Protein AF-C1GDL9-F1 (afdb_monomer)

Structure (mmCIF, N/CA/C/O backbone):
data_AF-C1GDL9-F1
#
_entry.id   AF-C1GDL9-F1
#
loop_
_atom_site.group_PDB
_atom_site.id
_atom_site.type_symbol
_atom_site.label_atom_id
_atom_site.label_alt_id
_atom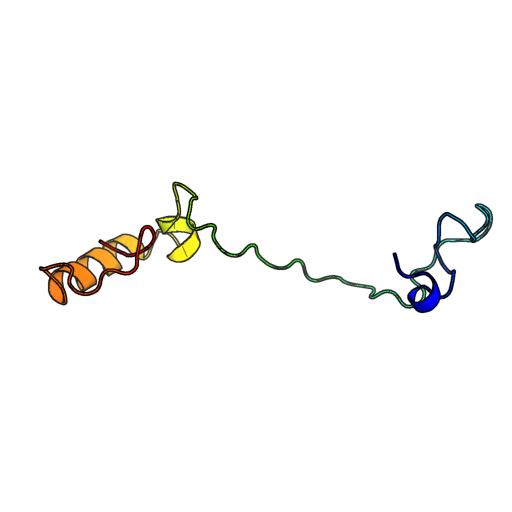_site.label_comp_id
_atom_site.label_asym_id
_atom_site.label_entity_id
_atom_site.label_seq_id
_atom_site.pdbx_PDB_ins_code
_atom_site.Cartn_x
_atom_site.Cartn_y
_atom_site.Cartn_z
_atom_site.occupancy
_atom_site.B_iso_or_equiv
_atom_site.auth_seq_id
_atom_site.auth_comp_id
_atom_site.auth_asym_id
_atom_site.auth_atom_id
_atom_site.pdbx_PDB_model_num
ATOM 1 N N . MET A 1 1 ? 13.776 11.630 -20.146 1.00 64.50 1 MET A N 1
ATOM 2 C CA . MET A 1 1 ? 14.988 11.809 -19.314 1.00 64.50 1 MET A CA 1
ATOM 3 C C . MET A 1 1 ? 15.523 13.201 -19.574 1.00 64.50 1 MET A C 1
ATOM 5 O O . MET A 1 1 ? 15.658 13.550 -20.735 1.00 64.50 1 MET A O 1
ATOM 9 N N . ALA A 1 2 ? 15.744 14.008 -18.540 1.00 75.69 2 ALA A N 1
ATOM 10 C CA . ALA A 1 2 ? 16.186 15.390 -18.705 1.00 75.69 2 ALA A CA 1
ATOM 11 C C . ALA A 1 2 ? 17.729 15.436 -18.856 1.00 75.69 2 ALA A C 1
ATOM 13 O O . ALA A 1 2 ? 18.428 15.205 -17.866 1.00 75.69 2 ALA A O 1
ATOM 14 N N . PRO A 1 3 ? 18.284 15.685 -20.065 1.00 73.25 3 PRO A N 1
ATOM 15 C CA . PRO A 1 3 ? 19.706 15.444 -20.360 1.00 73.25 3 PRO A CA 1
ATOM 16 C C . PRO A 1 3 ? 20.662 16.338 -19.566 1.00 73.25 3 PRO A C 1
ATOM 18 O O . PRO A 1 3 ? 21.755 15.906 -19.204 1.00 73.25 3 PRO A O 1
ATOM 21 N N . SER A 1 4 ? 20.226 17.560 -19.251 1.00 79.75 4 SER A N 1
ATOM 22 C CA . SER A 1 4 ? 21.003 18.543 -18.491 1.00 79.75 4 SER A CA 1
ATOM 23 C C . SER A 1 4 ? 21.299 18.081 -17.062 1.00 79.75 4 SER A C 1
ATOM 25 O O . SER A 1 4 ? 22.371 18.356 -16.538 1.00 79.75 4 SER A O 1
ATOM 27 N N . PHE A 1 5 ? 20.388 17.326 -16.441 1.00 79.94 5 PHE A N 1
ATOM 28 C CA . PHE A 1 5 ? 20.579 16.822 -15.077 1.00 79.94 5 PHE A CA 1
ATOM 29 C C . PHE A 1 5 ? 21.509 15.606 -15.041 1.00 79.94 5 PHE A C 1
ATOM 31 O O . PHE A 1 5 ? 22.232 15.415 -14.072 1.00 79.94 5 PHE A O 1
ATOM 38 N N . ALA A 1 6 ? 21.541 14.824 -16.122 1.00 79.38 6 ALA A N 1
ATOM 39 C CA . ALA A 1 6 ? 22.374 13.632 -16.277 1.00 79.38 6 ALA A CA 1
ATOM 40 C C . ALA A 1 6 ? 23.841 13.929 -16.649 1.00 79.38 6 ALA A C 1
ATOM 42 O O . ALA A 1 6 ? 24.653 13.005 -16.759 1.00 79.38 6 ALA A O 1
ATOM 43 N N . ASN A 1 7 ? 24.174 15.198 -16.925 1.00 81.19 7 ASN A N 1
ATOM 44 C CA . ASN A 1 7 ? 25.491 15.652 -17.388 1.00 81.19 7 ASN A CA 1
ATOM 45 C C . ASN A 1 7 ? 26.058 14.843 -18.581 1.00 81.19 7 ASN A C 1
ATOM 47 O O . ASN A 1 7 ? 27.263 14.628 -18.693 1.00 81.19 7 ASN A O 1
ATOM 51 N N . GLY A 1 8 ? 25.186 14.296 -19.440 1.00 76.56 8 GLY A N 1
ATOM 52 C CA . GLY A 1 8 ? 25.597 13.494 -20.603 1.00 76.56 8 GLY A CA 1
ATOM 53 C C . GLY A 1 8 ? 26.527 12.310 -20.278 1.00 76.56 8 GLY A C 1
ATOM 54 O O . GLY A 1 8 ? 27.371 11.941 -21.098 1.00 76.56 8 GLY A O 1
ATOM 55 N N . THR A 1 9 ? 26.438 11.742 -19.073 1.00 81.69 9 THR A N 1
ATOM 56 C CA . THR A 1 9 ? 27.288 10.617 -18.630 1.00 81.69 9 THR A CA 1
ATOM 57 C C . THR A 1 9 ? 26.781 9.270 -19.136 1.00 81.69 9 THR A C 1
ATOM 59 O O . THR A 1 9 ? 27.588 8.414 -19.487 1.00 81.69 9 THR A O 1
ATOM 62 N N . CYS A 1 10 ? 25.460 9.123 -19.270 1.00 79.75 10 CYS A N 1
ATOM 63 C CA . CYS A 1 10 ? 24.814 7.938 -19.827 1.00 79.75 10 CYS A CA 1
ATOM 64 C C . CYS A 1 10 ? 23.503 8.331 -20.533 1.00 79.75 10 CYS A C 1
ATOM 66 O O . CYS A 1 10 ? 22.416 8.211 -19.973 1.00 79.75 10 CYS A O 1
ATOM 68 N N . ASN A 1 11 ? 23.610 8.896 -21.744 1.00 80.38 11 ASN A N 1
ATOM 69 C CA . ASN A 1 11 ? 22.457 9.353 -22.526 1.00 80.38 11 ASN A CA 1
ATOM 70 C C . ASN A 1 11 ? 22.477 8.742 -23.937 1.00 80.38 11 ASN A C 1
ATOM 72 O O . ASN A 1 11 ? 23.413 9.031 -24.687 1.00 80.38 11 ASN A O 1
ATOM 76 N N . PRO A 1 12 ? 21.421 8.018 -24.357 1.00 80.44 12 PRO A N 1
ATOM 77 C CA . PRO A 1 12 ? 21.414 7.213 -25.585 1.00 80.44 12 PRO A CA 1
ATOM 78 C C . PRO A 1 12 ? 21.631 7.994 -26.890 1.00 80.44 12 PRO A C 1
ATOM 80 O O . PRO A 1 12 ? 21.910 7.384 -27.914 1.00 80.44 12 PRO A O 1
ATOM 83 N N . PHE A 1 13 ? 21.527 9.326 -26.871 1.00 81.25 13 PHE A N 1
ATOM 84 C CA . PHE A 1 13 ? 21.662 10.172 -28.062 1.00 81.25 13 PHE A CA 1
ATOM 85 C C . PHE A 1 13 ? 23.006 10.908 -28.171 1.00 81.25 13 PHE A C 1
ATOM 87 O O . PHE A 1 13 ? 23.330 11.404 -29.243 1.00 81.25 13 PHE A O 1
ATOM 94 N N . TYR A 1 14 ? 23.782 11.009 -27.081 1.00 76.38 14 TYR A N 1
ATOM 95 C CA . TYR A 1 14 ? 24.998 11.846 -27.043 1.00 76.38 14 TYR A CA 1
ATOM 96 C C . TYR A 1 14 ? 26.238 11.132 -26.497 1.00 76.38 14 TYR A C 1
ATOM 98 O O . TYR A 1 14 ? 27.349 11.626 -26.679 1.00 76.38 14 TYR A O 1
ATOM 106 N N . THR A 1 15 ? 26.089 9.986 -25.825 1.00 74.81 15 THR A N 1
ATOM 107 C CA . THR A 1 15 ? 27.243 9.197 -25.378 1.00 74.81 15 THR A CA 1
ATOM 108 C C . THR A 1 15 ? 27.587 8.132 -26.415 1.00 74.81 15 THR A C 1
ATOM 110 O O . THR A 1 15 ? 26.736 7.281 -26.677 1.00 74.81 15 THR A O 1
ATOM 113 N N . PRO A 1 16 ? 28.803 8.138 -26.997 1.00 80.44 16 PRO A N 1
ATOM 114 C CA . PRO A 1 16 ? 29.228 7.062 -27.883 1.00 80.44 16 PRO A CA 1
ATOM 115 C C . PRO A 1 16 ? 29.343 5.754 -27.095 1.00 80.44 16 PRO A C 1
ATOM 117 O O . PRO A 1 16 ? 29.676 5.768 -25.912 1.00 80.44 16 PRO A O 1
ATOM 120 N N . VAL A 1 17 ? 29.119 4.622 -27.765 1.00 81.00 17 VAL A N 1
ATOM 121 C CA . VAL A 1 17 ? 29.140 3.278 -27.149 1.00 81.00 17 VAL A CA 1
ATOM 122 C C . VAL A 1 17 ? 30.500 2.944 -26.516 1.00 81.00 17 VAL A C 1
ATOM 124 O O . VAL A 1 17 ? 30.576 2.155 -25.582 1.00 81.00 17 VAL A O 1
ATOM 127 N N . SER A 1 18 ? 31.578 3.583 -26.980 1.00 83.81 18 SER A N 1
ATOM 128 C CA . SER A 1 18 ? 32.926 3.458 -26.413 1.00 83.81 18 SER A CA 1
ATOM 129 C C . SER A 1 18 ? 33.110 4.161 -25.062 1.00 83.81 18 SER A C 1
ATOM 131 O O . SER A 1 18 ? 34.060 3.856 -24.342 1.00 83.81 18 SER A O 1
ATOM 133 N N . LYS A 1 19 ? 32.230 5.100 -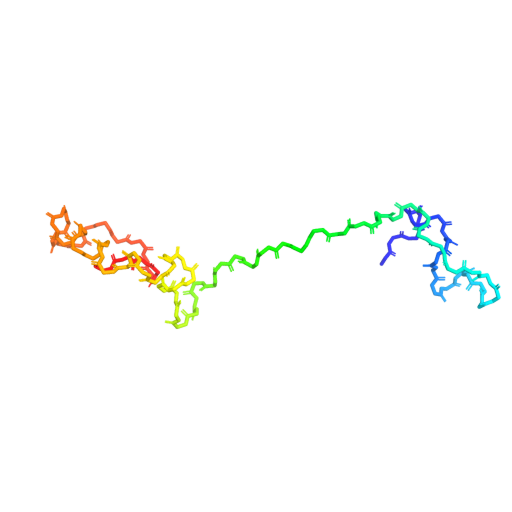24.694 1.00 82.75 19 LYS A N 1
ATOM 134 C CA . LYS A 1 19 ? 32.271 5.781 -23.396 1.00 82.75 19 LYS A CA 1
ATOM 135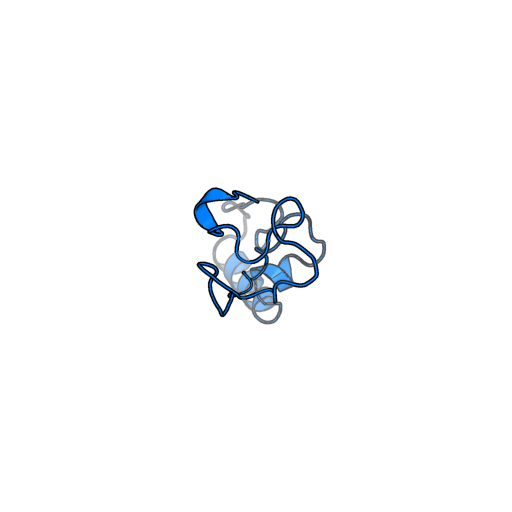 C C . LYS A 1 19 ? 31.572 4.903 -22.356 1.00 82.75 19 LYS A C 1
ATOM 137 O O . LYS A 1 19 ? 30.400 4.576 -22.517 1.00 82.75 19 LYS A O 1
ATOM 142 N N . LEU A 1 20 ? 32.267 4.556 -21.269 1.00 80.25 20 LEU A N 1
ATOM 143 C CA . LEU A 1 20 ? 31.651 3.805 -20.172 1.00 80.25 20 LEU A CA 1
ATOM 144 C C . LEU A 1 20 ? 30.495 4.608 -19.552 1.00 80.25 20 LEU A C 1
ATOM 146 O O . LEU A 1 20 ? 30.662 5.776 -19.197 1.00 80.25 20 LEU A O 1
ATOM 150 N N . CYS A 1 21 ? 29.339 3.958 -19.396 1.00 84.56 21 CYS A N 1
ATOM 151 C CA . CYS A 1 21 ? 28.196 4.513 -18.676 1.00 84.56 21 CYS A CA 1
ATOM 152 C C . CYS A 1 21 ? 28.540 4.588 -17.186 1.00 84.56 21 CYS A C 1
ATOM 154 O O . CYS A 1 21 ? 28.814 3.572 -16.544 1.00 84.56 21 CYS A O 1
ATOM 156 N N . THR A 1 22 ? 28.529 5.797 -16.638 1.00 85.62 22 THR A N 1
ATOM 157 C CA . THR A 1 22 ? 28.692 6.036 -15.204 1.00 85.62 22 THR A CA 1
ATOM 158 C C . THR A 1 22 ? 27.410 6.618 -14.631 1.00 85.62 22 THR A C 1
ATOM 160 O O . THR A 1 22 ? 26.599 7.202 -15.348 1.00 85.62 22 THR A O 1
ATOM 163 N N . LEU A 1 23 ? 27.225 6.460 -13.319 1.00 84.00 23 LEU A N 1
ATOM 164 C CA . LEU A 1 23 ? 26.059 6.984 -12.611 1.00 84.00 23 LEU A CA 1
ATOM 165 C C . LEU A 1 23 ? 25.958 8.520 -12.712 1.00 84.00 23 LEU A C 1
ATOM 167 O O . LEU A 1 23 ? 24.866 9.073 -12.662 1.00 84.00 23 LEU A O 1
ATOM 171 N N . GLY A 1 24 ? 27.080 9.2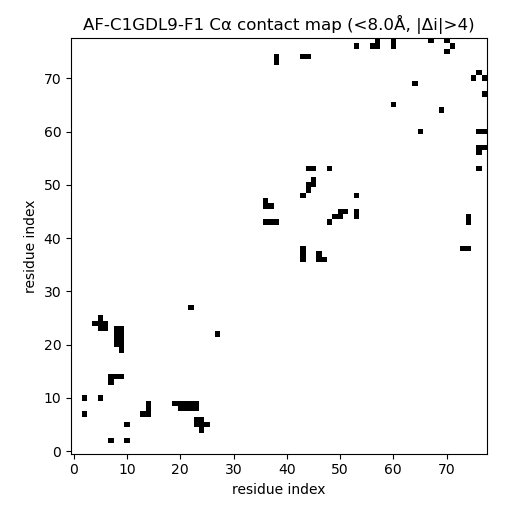20 -12.897 1.00 86.31 24 GLY A N 1
ATOM 172 C CA . GLY A 1 24 ? 27.099 10.674 -13.027 1.00 86.31 24 GLY A CA 1
ATOM 173 C C . GLY A 1 24 ? 26.414 11.358 -11.844 1.00 86.31 24 GLY A C 1
ATOM 174 O O . GLY A 1 24 ? 26.775 11.125 -10.696 1.00 86.31 24 GLY A O 1
ATOM 175 N N . ASN A 1 25 ? 25.408 12.179 -12.144 1.00 88.06 25 ASN A N 1
ATOM 176 C CA . ASN A 1 25 ? 24.615 12.901 -11.145 1.00 88.06 25 ASN A CA 1
ATOM 177 C C . ASN A 1 25 ? 23.416 12.098 -10.607 1.00 88.06 25 ASN A C 1
ATOM 179 O O . ASN A 1 25 ? 22.642 12.620 -9.804 1.00 88.06 25 ASN A O 1
ATOM 183 N N . TYR A 1 26 ? 23.197 10.869 -11.079 1.00 86.44 26 TYR A N 1
ATOM 184 C CA . TYR A 1 26 ? 22.104 10.038 -10.586 1.00 86.44 26 TYR A CA 1
ATOM 185 C C . TYR A 1 26 ? 22.407 9.505 -9.180 1.00 86.44 26 TYR A C 1
ATOM 187 O O . TYR A 1 26 ? 23.556 9.339 -8.778 1.00 86.44 26 TYR A O 1
ATOM 195 N N . ILE A 1 27 ? 21.351 9.227 -8.418 1.00 86.88 27 ILE A N 1
ATOM 196 C CA . ILE A 1 27 ? 21.470 8.624 -7.089 1.00 86.88 27 ILE A CA 1
ATOM 197 C C . ILE A 1 27 ? 21.886 7.155 -7.209 1.00 86.88 27 ILE A C 1
ATOM 199 O O . ILE A 1 27 ? 21.401 6.433 -8.078 1.00 86.88 27 ILE A O 1
ATOM 203 N N . SER A 1 28 ? 22.765 6.695 -6.321 1.00 88.94 28 SER A N 1
ATOM 204 C CA . SER A 1 28 ? 23.293 5.322 -6.348 1.00 88.94 28 SER A CA 1
ATOM 205 C C . SER A 1 28 ? 22.311 4.284 -5.822 1.00 88.94 28 SER A C 1
ATOM 207 O O . SER A 1 28 ? 22.448 3.099 -6.113 1.00 88.94 28 SER A O 1
ATOM 209 N N . LEU A 1 29 ? 21.311 4.725 -5.062 1.00 88.56 29 LEU A N 1
ATOM 210 C CA . LEU A 1 29 ? 20.283 3.880 -4.480 1.00 88.56 29 LEU A CA 1
ATOM 211 C C . LEU A 1 29 ? 18.932 4.563 -4.634 1.00 88.56 29 LEU A C 1
ATOM 213 O O . LEU A 1 29 ? 18.787 5.749 -4.351 1.00 88.56 29 LEU A O 1
ATOM 217 N N . SER A 1 30 ? 17.943 3.792 -5.071 1.00 85.25 30 SER A N 1
ATOM 218 C CA . SER A 1 30 ? 16.553 4.226 -5.155 1.00 85.25 30 SER A CA 1
ATOM 219 C C . SER A 1 30 ? 15.725 3.400 -4.185 1.00 85.25 30 SER A C 1
ATOM 221 O O . SER A 1 30 ? 15.759 2.172 -4.224 1.00 85.25 30 SER A O 1
ATOM 223 N N . GLN A 1 31 ? 14.966 4.071 -3.324 1.00 87.44 31 GLN A N 1
ATOM 224 C CA . GLN A 1 31 ? 13.998 3.408 -2.459 1.00 87.44 31 GLN A CA 1
ATOM 225 C C . GLN A 1 31 ? 12.728 3.168 -3.275 1.00 87.44 31 GLN A C 1
ATOM 227 O O . GLN A 1 31 ? 12.130 4.113 -3.793 1.00 87.44 31 GLN A O 1
ATOM 232 N N . HIS A 1 32 ? 12.308 1.910 -3.407 1.00 82.56 32 HIS A N 1
ATOM 233 C CA . HIS A 1 32 ? 11.031 1.612 -4.041 1.00 82.56 32 HIS A CA 1
ATOM 234 C C . HIS A 1 32 ? 9.896 2.043 -3.109 1.00 82.56 32 HIS A C 1
ATOM 236 O O . HIS A 1 32 ? 9.787 1.556 -1.980 1.00 82.56 32 HIS A O 1
ATOM 242 N N . ALA A 1 33 ? 9.054 2.963 -3.578 1.00 81.69 33 ALA A N 1
ATOM 243 C CA . ALA A 1 33 ? 7.848 3.327 -2.857 1.00 81.69 33 ALA A CA 1
ATOM 244 C C . ALA A 1 33 ? 6.952 2.091 -2.729 1.00 81.69 33 ALA A C 1
ATOM 246 O O . ALA A 1 33 ? 6.708 1.376 -3.700 1.00 81.69 33 ALA A O 1
ATOM 247 N N . ARG A 1 34 ? 6.455 1.832 -1.519 1.00 78.75 34 ARG A N 1
ATOM 248 C CA . ARG A 1 34 ? 5.438 0.799 -1.320 1.00 78.75 34 ARG A CA 1
ATOM 249 C C . ARG A 1 34 ? 4.165 1.271 -2.036 1.00 78.75 34 ARG A C 1
ATOM 251 O O . ARG A 1 34 ? 3.796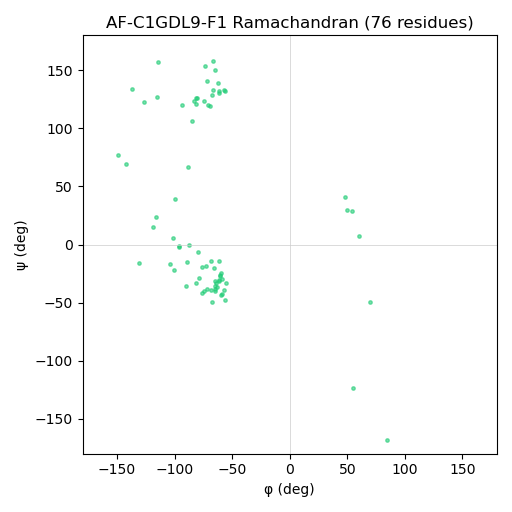 2.432 -1.849 1.00 78.75 34 ARG A O 1
ATOM 258 N N . PRO A 1 35 ? 3.502 0.418 -2.835 1.00 77.12 35 PRO A N 1
ATOM 259 C CA . PRO A 1 35 ? 2.244 0.796 -3.456 1.00 77.12 35 PRO A CA 1
ATOM 260 C C . PRO A 1 35 ? 1.246 1.198 -2.372 1.00 77.12 35 PRO A C 1
ATOM 262 O O . PRO A 1 35 ? 1.096 0.493 -1.370 1.00 77.12 35 PRO A O 1
ATOM 265 N N . HIS A 1 36 ? 0.566 2.325 -2.575 1.00 81.56 36 HIS A N 1
ATOM 266 C CA . HIS A 1 36 ? -0.616 2.625 -1.784 1.00 81.56 36 HIS A CA 1
ATOM 267 C C . HIS A 1 36 ? -1.673 1.542 -2.068 1.00 81.56 36 HIS A C 1
ATOM 269 O O . HIS A 1 36 ? -1.812 1.136 -3.226 1.00 81.56 36 HIS A O 1
ATOM 275 N N . PRO A 1 37 ? -2.407 1.051 -1.055 1.00 85.25 37 PRO A N 1
ATOM 276 C CA . PRO A 1 37 ? -3.481 0.091 -1.274 1.00 85.25 37 PRO A CA 1
ATOM 277 C C . PRO A 1 37 ? -4.522 0.629 -2.267 1.00 85.25 37 PRO A C 1
ATOM 279 O O . PRO A 1 37 ? -4.964 1.774 -2.159 1.00 85.25 37 PRO A O 1
ATOM 282 N N . ASP A 1 38 ? -4.901 -0.189 -3.247 1.00 86.19 38 ASP A N 1
ATOM 283 C CA . ASP A 1 38 ? -5.885 0.193 -4.259 1.00 86.19 38 ASP A CA 1
ATOM 284 C C . ASP A 1 38 ? -7.321 0.016 -3.714 1.00 86.19 38 ASP A C 1
ATOM 286 O O . ASP A 1 38 ? -7.653 -1.076 -3.239 1.00 86.19 38 ASP A O 1
ATOM 290 N N . PRO A 1 39 ? -8.184 1.052 -3.760 1.00 85.75 39 PRO A N 1
ATOM 291 C CA . PRO A 1 39 ? -9.541 0.975 -3.211 1.00 85.75 39 PRO A CA 1
ATOM 292 C C . PRO A 1 39 ? -10.478 -0.000 -3.932 1.00 85.75 39 PRO A C 1
ATOM 294 O O . PRO A 1 39 ? -11.496 -0.397 -3.364 1.00 85.75 39 PRO A O 1
ATOM 297 N N . TYR A 1 40 ? -10.167 -0.370 -5.176 1.00 89.00 40 TYR A N 1
ATOM 298 C CA . TYR A 1 40 ? -10.957 -1.299 -5.986 1.00 89.00 40 TYR A CA 1
ATOM 299 C C . TYR A 1 40 ? -10.428 -2.731 -5.914 1.00 89.00 40 TYR A C 1
ATOM 301 O O . TYR A 1 40 ? -11.025 -3.648 -6.484 1.00 89.00 40 TYR A O 1
ATOM 309 N N . HIS A 1 41 ? -9.334 -2.951 -5.185 1.00 87.25 41 HIS A N 1
ATOM 310 C CA . HIS A 1 41 ? -8.781 -4.275 -5.000 1.00 87.25 41 HIS A CA 1
ATOM 311 C C . HIS A 1 41 ? -9.740 -5.142 -4.166 1.00 87.25 41 HIS A C 1
ATOM 313 O O . HIS A 1 41 ? -10.110 -4.757 -3.054 1.00 87.25 41 HIS A O 1
ATOM 319 N N . PRO A 1 42 ? -10.099 -6.355 -4.626 1.00 87.38 42 PRO A N 1
ATOM 320 C CA . PRO A 1 42 ? -11.072 -7.204 -3.935 1.00 87.38 42 PRO A CA 1
ATOM 321 C C . PRO A 1 42 ? -10.636 -7.582 -2.512 1.00 87.38 42 PRO A C 1
ATOM 323 O O . PRO A 1 42 ? -11.473 -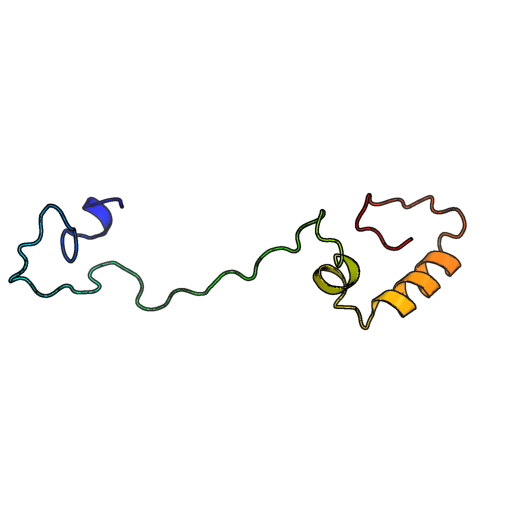7.768 -1.640 1.00 87.38 42 PRO A O 1
ATOM 326 N N . ASN A 1 43 ? -9.323 -7.627 -2.260 1.00 87.62 43 ASN A N 1
ATOM 327 C CA . ASN A 1 43 ? -8.745 -7.891 -0.938 1.00 87.62 43 ASN A CA 1
ATOM 328 C C . ASN A 1 43 ? -8.305 -6.609 -0.211 1.00 87.62 43 ASN A C 1
ATOM 330 O O . ASN A 1 43 ? -7.234 -6.588 0.412 1.00 87.62 43 ASN A O 1
ATOM 334 N N . PHE A 1 44 ? -9.078 -5.524 -0.311 1.00 87.56 44 PHE A N 1
ATOM 335 C CA . PHE A 1 44 ? -8.760 -4.261 0.362 1.00 87.56 44 PHE A CA 1
ATOM 336 C C . PHE A 1 44 ? -8.588 -4.459 1.880 1.00 87.56 44 PHE A C 1
ATOM 338 O O . PHE A 1 44 ? -7.703 -3.856 2.483 1.00 87.56 44 PHE A O 1
ATOM 345 N N . GLN A 1 45 ? -9.325 -5.388 2.500 1.00 87.81 45 GLN A N 1
ATOM 346 C CA . GLN A 1 45 ? -9.220 -5.668 3.936 1.00 87.81 45 GLN A CA 1
ATOM 347 C C . GLN A 1 45 ? -7.788 -6.044 4.343 1.00 87.81 45 GLN A C 1
ATOM 349 O O . GLN A 1 45 ? -7.282 -5.623 5.385 1.00 87.81 45 GLN A O 1
ATOM 354 N N . ARG A 1 46 ? -7.096 -6.812 3.493 1.00 87.69 46 ARG A N 1
ATOM 355 C CA . ARG A 1 46 ? -5.704 -7.208 3.721 1.00 87.69 46 ARG A CA 1
ATOM 356 C C . ARG A 1 46 ? -4.730 -6.072 3.430 1.00 87.69 46 ARG A C 1
ATOM 358 O O . ARG A 1 46 ? -3.779 -5.892 4.183 1.00 87.69 46 ARG A O 1
ATOM 365 N N . ALA A 1 47 ? -4.961 -5.328 2.353 1.00 87.25 47 ALA A N 1
ATOM 366 C CA . ALA A 1 47 ? -4.057 -4.273 1.910 1.00 87.25 47 ALA A CA 1
ATOM 367 C C . ALA A 1 47 ? -4.083 -3.039 2.833 1.00 87.25 47 ALA A C 1
ATOM 369 O O . ALA A 1 47 ? -3.030 -2.479 3.120 1.00 87.25 47 ALA A O 1
ATOM 370 N N . PHE A 1 48 ? -5.260 -2.657 3.340 1.00 88.44 48 PHE A N 1
ATOM 371 C CA . PHE A 1 48 ? -5.435 -1.505 4.231 1.00 88.44 48 PHE A CA 1
ATOM 372 C C . PHE A 1 48 ? -5.295 -1.867 5.718 1.00 88.44 48 PHE A C 1
ATOM 374 O O . PHE A 1 48 ? -4.738 -1.084 6.483 1.00 88.44 48 PHE A O 1
ATOM 381 N N . TYR A 1 49 ? -5.755 -3.054 6.139 1.00 90.06 49 TYR A N 1
ATOM 382 C CA . TYR A 1 49 ? -5.838 -3.425 7.563 1.00 90.06 49 TYR A CA 1
ATOM 383 C C . TYR A 1 49 ? -4.993 -4.648 7.946 1.00 90.06 49 TYR A C 1
ATOM 385 O O . TYR A 1 49 ? -5.194 -5.234 9.012 1.00 90.06 49 TYR A O 1
ATOM 393 N N . CYS A 1 50 ? -4.049 -5.061 7.091 1.00 84.94 50 CYS A N 1
ATOM 394 C CA . CYS A 1 50 ? -3.150 -6.205 7.313 1.00 84.94 50 CYS A CA 1
ATOM 395 C C . CYS A 1 50 ? -3.879 -7.561 7.493 1.00 84.94 50 CYS A C 1
ATOM 397 O O . CYS A 1 50 ? -3.255 -8.574 7.801 1.00 84.94 50 CYS A O 1
ATOM 399 N N . GLY A 1 51 ? -5.204 -7.613 7.288 1.00 85.62 51 GLY A N 1
ATOM 400 C CA . GLY A 1 51 ? -6.059 -8.802 7.407 1.00 85.62 51 GLY A CA 1
ATOM 401 C C . GLY A 1 51 ? -6.248 -9.307 8.843 1.00 85.62 51 GLY A C 1
ATOM 402 O O . GLY A 1 51 ? -7.380 -9.484 9.280 1.00 85.62 51 GLY A O 1
ATOM 403 N N . ALA A 1 52 ? -5.163 -9.477 9.601 1.00 89.81 52 ALA A N 1
ATOM 404 C CA . ALA A 1 52 ? -5.168 -10.005 10.967 1.00 89.81 52 ALA A CA 1
ATOM 405 C C . ALA A 1 52 ? -5.972 -9.141 11.954 1.00 89.81 52 ALA A C 1
ATOM 407 O O . ALA A 1 52 ? -6.590 -9.665 12.876 1.00 89.81 52 ALA A O 1
ATOM 408 N N . ASN A 1 53 ? -6.008 -7.823 11.738 1.00 89.44 53 ASN A N 1
ATOM 409 C CA . ASN A 1 53 ? -6.727 -6.893 12.611 1.00 89.44 53 ASN A CA 1
ATOM 410 C C . ASN A 1 53 ? -8.191 -6.692 12.199 1.00 89.44 53 ASN A C 1
ATOM 412 O O . ASN A 1 53 ? -8.984 -6.186 12.991 1.00 89.44 53 ASN A O 1
ATOM 416 N N . TYR A 1 54 ? -8.565 -7.094 10.981 1.00 91.88 54 TYR A N 1
ATOM 417 C CA . TYR A 1 54 ? -9.885 -6.818 10.417 1.00 91.88 54 TYR A CA 1
ATOM 418 C C . TYR A 1 54 ? -11.045 -7.383 11.265 1.00 91.88 54 TYR A C 1
ATOM 420 O O . TYR A 1 54 ? -11.980 -6.632 11.539 1.00 91.88 54 TYR A O 1
ATOM 428 N N . PRO A 1 55 ? -10.982 -8.620 11.807 1.00 93.19 55 PRO A N 1
ATOM 429 C CA . PRO A 1 55 ? -12.051 -9.149 12.664 1.00 93.19 55 PRO A CA 1
ATOM 430 C C . PRO A 1 55 ? -12.251 -8.356 13.963 1.00 93.19 55 PRO A C 1
ATOM 432 O O . PRO A 1 55 ? -13.377 -8.174 14.425 1.00 93.19 55 PRO A O 1
ATOM 435 N N . SER A 1 56 ? -11.165 -7.863 14.559 1.00 93.81 56 SER A N 1
ATOM 436 C CA . SER A 1 56 ? -11.230 -7.038 15.770 1.00 93.81 56 SER A CA 1
ATOM 437 C C . SER A 1 56 ? -11.867 -5.682 15.482 1.00 93.81 56 SER A C 1
ATOM 439 O O . SER A 1 56 ? -12.667 -5.201 16.282 1.00 93.81 56 SER A O 1
ATOM 441 N N . LEU A 1 57 ? -11.558 -5.091 14.325 1.00 92.94 57 LEU A N 1
ATOM 442 C CA . LEU A 1 57 ? -12.133 -3.816 13.904 1.00 92.94 57 LEU A CA 1
ATOM 443 C C . LEU A 1 57 ? -13.640 -3.921 13.663 1.00 92.94 57 LEU A C 1
ATOM 445 O O . LEU A 1 57 ? -14.359 -3.036 14.113 1.00 92.94 57 LEU A O 1
ATOM 449 N N . ILE A 1 58 ? -14.127 -5.015 13.066 1.00 92.56 58 ILE A N 1
ATOM 450 C CA . ILE A 1 58 ? -15.573 -5.259 12.898 1.00 92.56 58 ILE A CA 1
ATOM 451 C C . ILE A 1 58 ? -16.272 -5.294 14.263 1.00 92.56 58 ILE A C 1
ATOM 453 O O . ILE A 1 58 ? -17.313 -4.676 14.455 1.00 92.56 58 ILE A O 1
ATOM 457 N N . ARG A 1 59 ? -15.685 -5.969 15.260 1.00 93.56 59 ARG A N 1
ATOM 458 C CA . ARG A 1 59 ? -16.270 -6.037 16.613 1.00 93.56 59 ARG A CA 1
ATOM 459 C C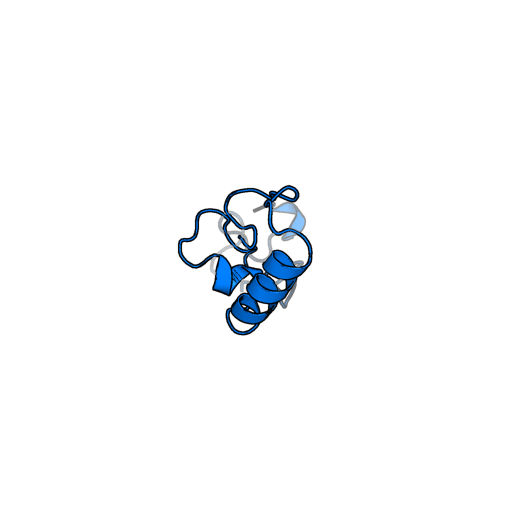 . ARG A 1 59 ? -16.323 -4.675 17.298 1.00 93.56 59 ARG A C 1
ATOM 461 O O . ARG A 1 59 ? -17.271 -4.388 18.024 1.00 93.56 59 ARG A O 1
ATOM 468 N N . ILE A 1 60 ? -15.294 -3.856 17.100 1.00 94.50 60 ILE A N 1
ATOM 469 C CA . ILE A 1 60 ? -15.244 -2.492 17.633 1.00 94.50 60 ILE A CA 1
ATOM 470 C C . ILE A 1 60 ? -16.296 -1.635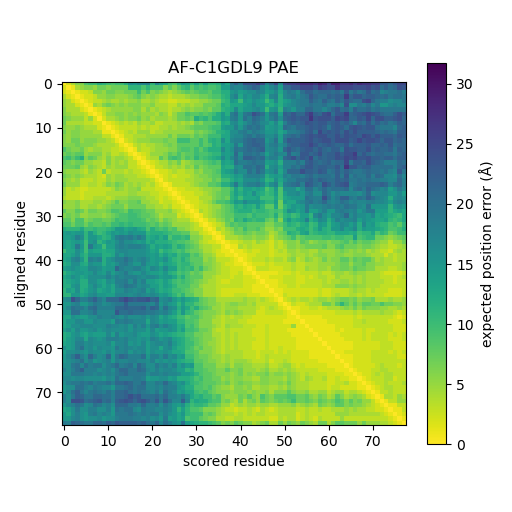 16.923 1.00 94.50 60 ILE A C 1
ATOM 472 O O . ILE A 1 60 ? -17.114 -1.012 17.593 1.00 94.50 60 ILE A O 1
ATOM 476 N N . LYS A 1 61 ? -16.336 -1.661 15.590 1.00 94.44 61 LYS A N 1
ATOM 477 C CA . LYS A 1 61 ? -17.313 -0.934 14.776 1.00 94.44 61 LYS A CA 1
ATOM 478 C C . LYS A 1 61 ? -18.747 -1.310 15.156 1.00 94.44 61 LYS A C 1
ATOM 480 O O . LYS A 1 61 ? -19.510 -0.425 15.510 1.00 94.44 61 LYS A O 1
ATOM 485 N N . ALA A 1 62 ? -19.065 -2.597 15.277 1.00 93.69 62 ALA A N 1
ATOM 486 C CA . ALA A 1 62 ? -20.381 -3.061 15.721 1.00 93.69 62 ALA A CA 1
ATOM 487 C C . ALA A 1 62 ? -20.754 -2.610 17.150 1.00 93.69 62 ALA A C 1
ATOM 489 O O . ALA A 1 62 ? -21.928 -2.415 17.453 1.00 93.69 62 ALA A O 1
ATOM 490 N N . LYS A 1 63 ? -19.769 -2.440 18.045 1.00 95.38 63 LYS A N 1
ATOM 491 C CA . LYS A 1 63 ? -20.001 -1.957 19.417 1.00 95.38 63 LYS A CA 1
ATOM 492 C C . LYS A 1 63 ? -20.290 -0.455 19.464 1.00 95.38 63 LYS A C 1
ATOM 494 O O . LYS A 1 63 ? -21.104 -0.028 20.279 1.00 95.38 63 LYS A O 1
ATOM 499 N N . TYR A 1 64 ? -19.576 0.333 18.665 1.00 94.50 64 TYR A N 1
ATOM 500 C CA . TYR A 1 64 ? -19.610 1.797 18.742 1.00 94.50 64 TYR A CA 1
ATOM 501 C C . TYR A 1 64 ? -20.501 2.451 17.682 1.00 94.50 64 TYR A C 1
ATOM 503 O O . TYR A 1 64 ? -20.944 3.575 17.891 1.00 94.50 64 TYR A O 1
ATOM 511 N N . ASP A 1 65 ? 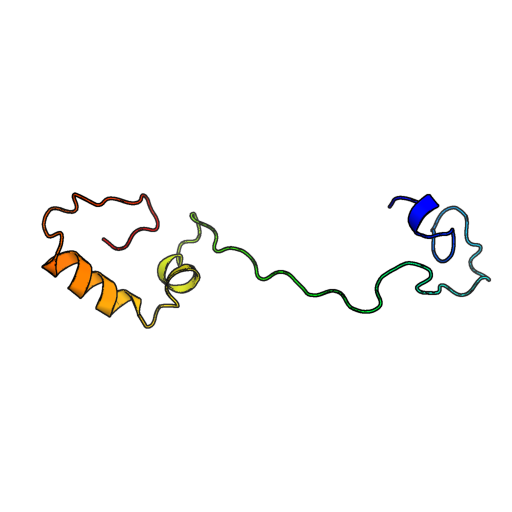-20.786 1.760 16.582 1.00 93.88 65 ASP A N 1
ATOM 512 C CA . ASP A 1 65 ? -21.611 2.248 15.482 1.00 93.88 65 ASP A CA 1
ATOM 513 C C . ASP A 1 65 ? -22.496 1.129 14.899 1.00 93.88 65 ASP A C 1
ATOM 515 O O . ASP A 1 65 ? -22.286 0.663 13.777 1.00 93.88 65 ASP A O 1
ATOM 519 N N . PRO A 1 66 ? -23.497 0.664 15.667 1.00 91.12 66 PRO A N 1
ATOM 520 C CA . PRO A 1 66 ? -24.387 -0.415 15.240 1.00 91.12 66 PRO A CA 1
ATOM 521 C C . PRO A 1 66 ? -25.325 -0.016 14.090 1.00 91.12 66 PRO A C 1
ATOM 523 O O . PRO A 1 66 ? -25.959 -0.885 13.498 1.00 91.12 66 PRO A O 1
ATOM 526 N N . GLN A 1 67 ? -25.458 1.281 13.801 1.00 91.00 67 GLN A N 1
ATOM 527 C CA . GLN A 1 67 ? -26.303 1.810 12.725 1.00 91.00 67 GLN A CA 1
ATOM 528 C C . GLN A 1 67 ? -25.494 2.194 11.474 1.00 91.00 67 GLN A C 1
ATOM 530 O O . GLN A 1 67 ? -26.068 2.752 10.544 1.00 91.00 67 GLN A O 1
ATOM 535 N N . ASP A 1 68 ? -24.188 1.904 11.462 1.00 88.38 68 ASP A N 1
ATOM 536 C CA . ASP A 1 68 ? -23.238 2.263 10.402 1.00 88.38 68 ASP A CA 1
ATOM 537 C C . ASP A 1 68 ? -23.330 3.738 9.958 1.00 88.38 68 ASP A C 1
ATOM 539 O O . ASP A 1 68 ? -23.261 4.081 8.778 1.00 88.38 68 ASP A O 1
ATOM 543 N N . VAL A 1 69 ? -23.496 4.643 10.926 1.00 91.19 69 VAL A N 1
ATOM 544 C CA . VAL A 1 69 ? -23.566 6.092 10.685 1.00 91.19 69 VAL A CA 1
ATOM 545 C C . VAL A 1 69 ? -22.234 6.609 10.134 1.00 91.19 69 VAL A C 1
ATOM 547 O O . VAL A 1 69 ? -22.198 7.505 9.288 1.00 91.19 69 VAL A O 1
ATOM 550 N N . LEU A 1 70 ? -21.120 6.042 10.597 1.00 88.56 70 LEU A N 1
ATOM 551 C CA . LEU A 1 70 ? -19.763 6.387 10.185 1.00 88.56 70 LEU A CA 1
ATOM 552 C C . LEU A 1 70 ? -19.347 5.555 8.971 1.00 88.56 70 LEU A C 1
ATOM 554 O O . LEU A 1 70 ? -18.444 4.714 9.043 1.00 88.56 70 LEU A O 1
ATOM 558 N N . TYR A 1 71 ? -20.012 5.813 7.850 1.00 85.25 71 TYR A N 1
ATOM 559 C CA . TYR A 1 71 ? -19.689 5.206 6.567 1.00 85.25 71 TYR A CA 1
ATOM 560 C C . TYR A 1 71 ? -18.499 5.916 5.899 1.00 85.25 71 TYR A C 1
ATOM 562 O O . TYR A 1 71 ? -18.501 7.131 5.703 1.00 85.25 71 TYR A O 1
ATOM 570 N N . GLY A 1 72 ? -17.472 5.147 5.523 1.00 82.56 72 GLY A N 1
ATOM 571 C CA . GLY A 1 72 ? -16.230 5.648 4.914 1.00 82.56 72 GLY A CA 1
ATOM 572 C C . GLY A 1 72 ? -15.996 5.170 3.478 1.00 82.56 72 GLY A C 1
ATOM 573 O O . GLY A 1 72 ? -14.850 5.098 3.037 1.00 82.56 72 GLY A O 1
ATOM 574 N N . GLY A 1 73 ? -17.052 4.789 2.756 1.00 83.88 73 GLY A N 1
ATOM 575 C CA . GLY A 1 73 ? -16.939 4.257 1.396 1.00 83.88 73 GLY A CA 1
ATOM 576 C C . GLY A 1 73 ? -16.650 2.752 1.337 1.00 83.88 73 GLY A C 1
ATOM 577 O O . GLY A 1 73 ? -16.735 2.031 2.327 1.00 83.88 73 GLY A O 1
ATOM 578 N N . ARG A 1 74 ? -16.293 2.266 0.139 1.00 81.56 74 ARG A N 1
ATOM 579 C CA . ARG A 1 74 ? -16.120 0.830 -0.173 1.00 81.56 74 ARG A CA 1
ATOM 580 C C . ARG A 1 74 ? -15.081 0.101 0.675 1.00 81.56 74 ARG A C 1
ATOM 582 O O . ARG A 1 74 ? -15.199 -1.105 0.850 1.00 81.56 74 ARG A O 1
ATOM 589 N N . THR A 1 75 ? -14.058 0.809 1.140 1.00 86.94 75 THR A N 1
ATOM 590 C CA . THR A 1 75 ? -12.940 0.212 1.876 1.00 86.94 75 THR A CA 1
ATOM 591 C C . THR A 1 75 ? -13.099 0.304 3.388 1.00 86.94 75 THR A C 1
ATOM 593 O O . THR A 1 75 ? -12.215 -0.159 4.104 1.00 86.94 75 THR A O 1
ATOM 596 N N . ALA A 1 76 ? -14.177 0.919 3.884 1.00 87.44 76 ALA A N 1
ATOM 597 C CA . ALA A 1 76 ? -14.425 1.028 5.313 1.00 87.44 76 ALA A CA 1
ATOM 598 C C . ALA A 1 76 ? -14.697 -0.345 5.941 1.00 87.44 76 ALA A C 1
ATOM 600 O O . ALA A 1 76 ? -15.065 -1.314 5.271 1.00 87.44 76 ALA A O 1
ATOM 601 N N . VAL A 1 77 ? -14.483 -0.426 7.252 1.00 88.62 77 VAL A N 1
ATOM 602 C CA . VAL A 1 77 ? -14.919 -1.583 8.032 1.00 88.62 77 VAL A CA 1
ATOM 603 C C . VAL A 1 77 ? -16.441 -1.477 8.185 1.00 88.62 77 VAL A C 1
ATOM 605 O O . VAL A 1 77 ? -16.890 -0.429 8.655 1.00 88.62 77 VAL A O 1
ATOM 608 N N . PRO A 1 78 ? -17.199 -2.500 7.758 1.00 78.50 78 PRO A N 1
ATOM 609 C CA . PRO A 1 78 ? -18.648 -2.531 7.910 1.00 78.50 78 PRO A CA 1
ATOM 610 C C . PRO A 1 78 ? -19.064 -2.732 9.372 1.00 78.50 78 PRO A C 1
ATOM 612 O O . PRO A 1 78 ? -18.245 -3.259 10.168 1.00 78.50 78 PRO A O 1
#

InterPro domains:
  IPR012951 Berberine/berberine-like [PF08031] (38-69)

Radius of gyration: 24.27 Å; Cα contacts (8 Å, |Δi|>4): 53; chains: 1; bounding box: 59×28×48 Å

Secondary structure (DSSP, 8-state):
--TTTTTTSS-TTTS-TTSPP--TTS-S--PPPPPPPPTT-TTHHHHHHTTTTHHHHHHHHHHH-TT--S---TTS--

Solvent-accessible surface area (backbone atoms only — not comparable to full-atom values): 5199 Å² total; per-residue (Å²): 132,68,59,81,69,40,68,62,36,66,34,97,89,80,42,57,88,88,55,77,73,47,69,68,70,54,78,95,72,80,83,80,78,76,80,74,65,53,80,83,43,92,60,34,59,41,61,75,44,68,42,81,51,42,68,60,48,34,56,50,38,52,72,78,39,76,80,58,77,82,70,67,65,91,73,42,80,104

pLDDT: mean 85.43, std 5.78, range [64.5, 95.38]

Organism: Paracoccidioides brasiliensis (strain Pb18) (NCBI:txid502780)

Mean predicted aligned error: 10.13 Å

Sequence (78 aa):
MAPSFANGTCNPFYTPVSKLCTLGNYISLSQHARPHPDPYHPNFQRAFYCGANYPSLIRIKAKYDPQDVLYGGRTAVP

Foldseek 3Di:
DPCVQQVVQDDPPRDDPPRDRDCRNPDPDDDDDDDQQDLPPPVLCCRVVVVVCLVVVLVVCCVPPVPPPVDDPSSDRD